Protein AF-A0A348Y7T1-F1 (afdb_monomer_lite)

pLDDT: mean 89.94, std 6.12, range [54.84, 96.69]

Sequence (101 aa):
RRFNFIPYVKVHQISALHGTGVGNLYPSILRAYQSSMFEVSTNRLTQILQDAVTANPPPTVAGRRIKLRYAHIGGHNPPVIVIHGNQTGSLPKSYQRYLEN

Structure (mmCIF, N/CA/C/O backbone):
data_AF-A0A348Y7T1-F1
#
_entry.id   AF-A0A348Y7T1-F1
#
loop_
_atom_site.group_PDB
_a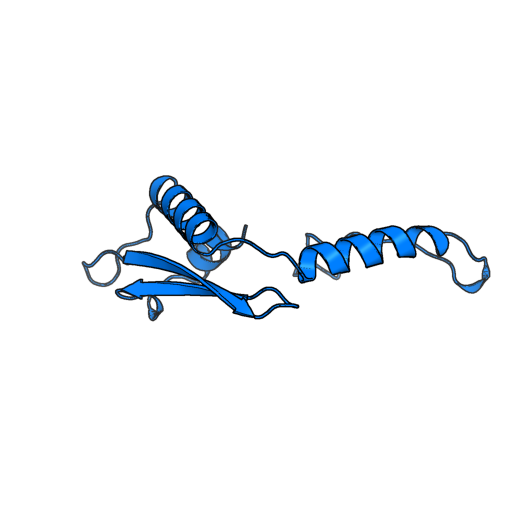tom_site.id
_atom_site.type_symbol
_atom_site.label_atom_id
_atom_site.label_alt_id
_atom_site.label_comp_id
_atom_site.label_asym_id
_atom_site.label_entity_id
_atom_site.label_seq_id
_atom_site.pdbx_PDB_ins_code
_atom_site.Cartn_x
_atom_site.Cartn_y
_atom_site.Cartn_z
_atom_site.occupancy
_atom_site.B_iso_or_equiv
_atom_site.auth_seq_id
_atom_site.auth_comp_id
_atom_site.auth_asym_id
_atom_site.auth_atom_id
_atom_site.pdbx_PDB_model_num
ATOM 1 N N . ARG A 1 1 ? -8.736 9.144 -23.342 1.00 54.84 1 ARG A N 1
ATOM 2 C CA . ARG A 1 1 ? -7.607 8.576 -22.555 1.00 54.84 1 ARG A CA 1
ATOM 3 C C . ARG A 1 1 ? -8.000 7.159 -22.131 1.00 54.84 1 ARG A C 1
ATOM 5 O O . ARG A 1 1 ? -9.015 7.031 -21.469 1.00 54.84 1 ARG A O 1
ATOM 12 N N . ARG A 1 2 ? -7.305 6.105 -22.593 1.00 65.31 2 ARG A N 1
ATOM 13 C CA . ARG A 1 2 ? -7.770 4.694 -22.521 1.00 65.31 2 ARG A CA 1
ATOM 14 C C . ARG A 1 2 ? -7.454 3.938 -21.206 1.00 65.31 2 ARG A C 1
ATOM 16 O O . ARG A 1 2 ? -7.921 2.818 -21.065 1.00 65.31 2 ARG A O 1
ATOM 23 N N . PHE A 1 3 ? -6.740 4.528 -20.235 1.00 76.38 3 PHE A N 1
ATOM 24 C CA . PHE A 1 3 ? -6.230 3.809 -19.044 1.00 76.38 3 PHE A CA 1
ATOM 25 C C . PHE A 1 3 ? -6.456 4.540 -17.705 1.00 76.38 3 PHE A C 1
ATOM 27 O O . PHE A 1 3 ? -5.553 4.647 -16.883 1.00 76.38 3 PHE A O 1
ATOM 34 N N . ASN A 1 4 ? -7.661 5.060 -17.460 1.00 79.06 4 ASN A N 1
ATOM 35 C CA . ASN A 1 4 ? -7.944 5.821 -16.230 1.00 79.06 4 ASN A CA 1
ATOM 36 C C . ASN A 1 4 ? -7.925 4.975 -14.936 1.00 79.06 4 ASN A C 1
ATOM 38 O O . ASN A 1 4 ? -7.878 5.544 -13.853 1.00 79.06 4 ASN A O 1
ATOM 42 N N . PHE A 1 5 ? -7.976 3.642 -15.029 1.00 82.38 5 PHE A N 1
ATOM 43 C CA . PHE A 1 5 ? -8.022 2.735 -13.873 1.00 82.38 5 PHE A CA 1
ATOM 44 C C . PHE A 1 5 ? -6.637 2.361 -13.312 1.00 82.38 5 PHE A C 1
ATOM 46 O O . PHE A 1 5 ? -6.566 1.771 -12.242 1.00 82.38 5 PHE A O 1
ATOM 53 N N . ILE A 1 6 ? -5.550 2.709 -14.010 1.00 84.31 6 ILE A N 1
ATOM 54 C CA . ILE A 1 6 ? -4.157 2.424 -13.616 1.00 84.31 6 ILE A CA 1
ATOM 55 C C . ILE A 1 6 ? -3.271 3.677 -13.772 1.00 84.31 6 ILE A C 1
ATOM 57 O O . ILE A 1 6 ? -2.308 3.675 -14.542 1.00 84.31 6 ILE A O 1
ATOM 61 N N . PRO A 1 7 ? -3.584 4.783 -13.069 1.00 82.31 7 PRO A N 1
ATOM 62 C CA . PRO A 1 7 ? -2.873 6.055 -13.233 1.00 82.31 7 PRO A CA 1
ATOM 63 C C . PRO A 1 7 ? -1.398 5.999 -12.801 1.00 82.31 7 PRO A C 1
ATOM 65 O O . PRO A 1 7 ? -0.610 6.842 -13.216 1.00 82.31 7 PRO A O 1
ATOM 68 N N . TYR A 1 8 ? -1.018 5.005 -11.995 1.00 82.88 8 TYR A N 1
ATOM 69 C CA . TYR A 1 8 ? 0.336 4.814 -11.470 1.00 82.88 8 TYR A CA 1
ATOM 70 C C . TYR A 1 8 ? 1.295 4.103 -12.445 1.00 82.88 8 TYR A C 1
ATOM 72 O O . TYR A 1 8 ? 2.487 3.986 -12.160 1.00 82.88 8 TYR A O 1
ATOM 80 N N . VAL A 1 9 ? 0.814 3.603 -13.591 1.00 86.38 9 VAL A N 1
ATOM 81 C CA . VAL A 1 9 ? 1.641 2.828 -14.531 1.00 86.38 9 VAL A CA 1
ATOM 82 C C . VAL A 1 9 ? 2.439 3.743 -15.458 1.00 86.38 9 VAL A C 1
ATOM 84 O O . VAL A 1 9 ? 1.906 4.649 -16.100 1.00 86.38 9 VAL A O 1
ATOM 87 N N . LYS A 1 10 ? 3.740 3.461 -15.592 1.00 86.81 10 LYS A N 1
ATOM 88 C CA . LYS A 1 10 ? 4.626 4.168 -16.521 1.00 86.81 10 LYS A CA 1
ATOM 89 C C . LYS A 1 10 ? 4.369 3.729 -17.965 1.00 86.81 10 LYS A C 1
ATOM 91 O O . LYS A 1 10 ? 4.563 2.565 -18.309 1.00 86.81 10 LYS A O 1
ATOM 96 N N . VAL A 1 11 ? 3.992 4.674 -18.825 1.00 88.50 11 VAL A N 1
ATOM 97 C CA . VAL A 1 11 ? 3.761 4.424 -20.257 1.00 88.50 11 VAL A CA 1
ATOM 98 C C . VAL A 1 11 ? 5.059 4.608 -21.042 1.00 88.50 11 VAL A C 1
ATOM 100 O O . VAL A 1 11 ? 5.710 5.646 -20.944 1.00 88.50 11 VAL A O 1
ATOM 103 N N . HIS A 1 12 ? 5.415 3.606 -21.845 1.00 89.19 12 HIS A N 1
ATOM 104 C CA . HIS A 1 12 ? 6.547 3.646 -22.768 1.00 89.19 12 HIS A CA 1
ATOM 105 C C . HIS A 1 12 ? 6.038 3.599 -24.210 1.00 89.19 12 HIS A C 1
ATOM 107 O O . HIS A 1 12 ? 5.225 2.745 -24.553 1.00 89.19 12 HIS A O 1
ATOM 113 N N . GLN A 1 13 ? 6.523 4.507 -25.056 1.00 90.62 13 GLN A N 1
ATOM 114 C CA . GLN A 1 13 ? 6.304 4.456 -26.501 1.00 90.62 13 GLN A CA 1
ATOM 115 C C . GLN A 1 13 ? 7.510 3.770 -27.140 1.00 90.62 13 GLN A C 1
ATOM 117 O O . GLN A 1 13 ? 8.646 4.187 -26.908 1.00 90.62 13 GLN A O 1
ATOM 122 N N . ILE A 1 14 ? 7.268 2.698 -27.892 1.00 92.62 14 ILE A N 1
ATOM 123 C CA . ILE A 1 14 ? 8.321 1.858 -28.469 1.00 92.62 14 ILE A CA 1
ATOM 124 C C . ILE A 1 14 ? 8.036 1.563 -29.939 1.00 92.62 14 ILE A C 1
ATOM 126 O O . ILE A 1 14 ? 6.885 1.580 -30.376 1.00 92.62 14 ILE A O 1
ATOM 130 N N . SER A 1 15 ? 9.087 1.216 -30.678 1.00 93.81 15 SER A N 1
ATOM 131 C CA . SER A 1 15 ? 8.980 0.586 -31.990 1.00 93.81 15 SER A CA 1
ATOM 132 C 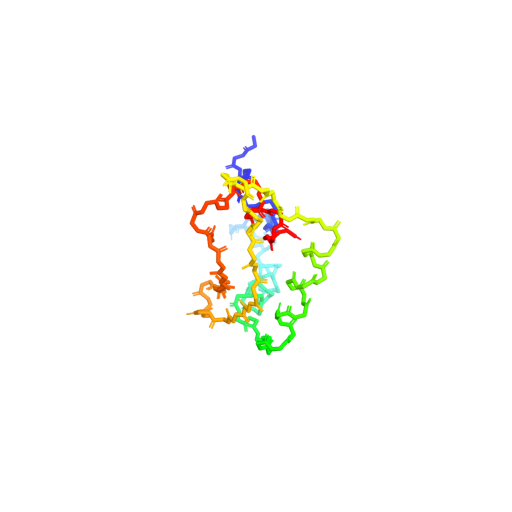C . SER A 1 15 ? 9.767 -0.716 -31.975 1.00 93.81 15 SER A C 1
ATOM 134 O O . SER A 1 15 ? 10.993 -0.696 -31.910 1.00 93.81 15 SER A O 1
ATOM 136 N N . ALA A 1 16 ? 9.065 -1.850 -32.038 1.00 91.81 16 ALA A N 1
ATOM 137 C CA . ALA A 1 16 ? 9.713 -3.160 -32.096 1.00 91.81 16 ALA A CA 1
ATOM 138 C C . ALA A 1 16 ? 10.510 -3.340 -33.399 1.00 91.81 16 ALA A C 1
ATOM 140 O O . ALA A 1 16 ? 11.601 -3.895 -33.370 1.00 91.81 16 ALA A O 1
ATOM 141 N N . LEU A 1 17 ? 10.001 -2.801 -34.516 1.00 92.56 17 LEU A N 1
ATOM 142 C CA . LEU A 1 17 ? 10.648 -2.880 -35.828 1.00 92.56 17 LEU A CA 1
ATOM 143 C C . LEU A 1 17 ? 11.983 -2.123 -35.874 1.00 92.56 17 LEU A C 1
ATOM 145 O O . LEU A 1 17 ? 12.954 -2.627 -36.424 1.00 92.56 17 LEU A O 1
ATOM 149 N N . HIS A 1 18 ? 12.034 -0.926 -35.284 1.00 88.38 18 HIS A N 1
ATOM 150 C CA . HIS A 1 18 ? 13.224 -0.066 -35.313 1.00 88.38 18 HIS A CA 1
ATOM 151 C C . HIS A 1 18 ? 14.093 -0.194 -34.049 1.00 88.38 18 HIS A C 1
ATOM 153 O O . HIS A 1 18 ? 15.073 0.529 -33.897 1.00 88.38 18 HIS A O 1
ATOM 159 N N . GLY A 1 19 ? 13.706 -1.046 -33.093 1.00 84.94 19 GLY A N 1
ATOM 160 C CA . GLY A 1 19 ? 14.379 -1.203 -31.797 1.00 84.94 19 GLY A CA 1
ATOM 161 C C . GLY A 1 19 ? 14.276 0.008 -30.855 1.00 84.94 19 GLY A C 1
ATOM 162 O O . GLY A 1 19 ? 14.802 -0.020 -29.739 1.00 84.94 19 GLY A O 1
ATOM 163 N N . THR A 1 20 ? 13.589 1.081 -31.255 1.00 89.56 20 THR A N 1
ATOM 164 C CA . THR A 1 20 ? 13.500 2.323 -30.482 1.00 89.56 20 THR A CA 1
ATOM 165 C C . THR A 1 20 ? 12.730 2.104 -29.180 1.00 89.56 20 THR A C 1
ATOM 167 O O . THR A 1 20 ? 11.586 1.649 -29.183 1.00 89.56 20 THR A O 1
ATOM 170 N N . GLY A 1 21 ? 13.348 2.455 -28.050 1.00 83.38 21 GLY A N 1
ATOM 171 C CA . GLY A 1 21 ? 12.707 2.433 -26.733 1.00 83.38 21 GLY A CA 1
ATOM 172 C C . GLY A 1 21 ? 12.575 1.0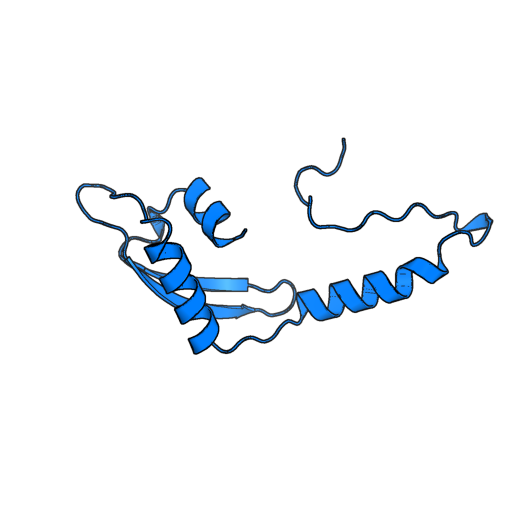51 -26.080 1.00 83.38 21 GLY A C 1
ATOM 173 O O . GLY A 1 21 ? 12.145 0.988 -24.930 1.00 83.38 21 GLY A O 1
ATOM 174 N N . VAL A 1 22 ? 12.987 -0.036 -26.746 1.00 87.75 22 VAL A N 1
ATOM 175 C CA . VAL A 1 22 ? 12.884 -1.410 -26.213 1.00 87.75 22 VAL A CA 1
ATOM 176 C C . VAL A 1 22 ? 13.798 -1.616 -24.999 1.00 87.75 22 VAL A C 1
ATOM 178 O O . VAL A 1 22 ? 13.366 -2.164 -23.989 1.00 87.75 22 VAL A O 1
ATOM 181 N N . GLY A 1 23 ? 15.027 -1.088 -25.030 1.00 87.06 23 GLY A N 1
ATOM 182 C CA . GLY A 1 23 ? 15.956 -1.173 -23.892 1.00 87.06 23 GLY A CA 1
ATOM 183 C C . GLY A 1 23 ? 15.428 -0.504 -22.614 1.00 87.06 23 GLY A C 1
ATOM 184 O O . GLY A 1 23 ? 15.687 -0.972 -21.507 1.00 87.06 23 GLY A O 1
ATOM 185 N N . ASN A 1 24 ? 14.595 0.533 -22.755 1.00 87.12 24 ASN A N 1
ATOM 186 C CA . ASN A 1 24 ? 14.006 1.259 -21.626 1.00 87.12 24 ASN A CA 1
ATOM 187 C C . ASN A 1 24 ? 12.920 0.458 -20.890 1.00 87.12 24 ASN A C 1
ATOM 189 O O . ASN A 1 24 ? 12.467 0.890 -19.826 1.00 87.12 24 ASN A O 1
ATOM 193 N N . LEU A 1 25 ? 12.490 -0.683 -21.439 1.00 90.00 25 LEU A N 1
ATOM 194 C CA . LEU A 1 25 ? 11.500 -1.553 -20.812 1.00 90.00 25 LEU A CA 1
ATOM 195 C C . LEU A 1 25 ? 12.091 -2.323 -19.631 1.00 90.00 25 LEU A C 1
ATOM 197 O O . LEU A 1 25 ? 11.442 -2.403 -18.593 1.00 90.00 25 LEU A O 1
ATOM 201 N N . TYR A 1 26 ? 13.322 -2.833 -19.745 1.00 91.31 26 TYR A N 1
ATOM 202 C CA . TYR A 1 26 ? 13.929 -3.690 -18.718 1.00 91.31 26 TYR A CA 1
ATOM 203 C C . TYR A 1 26 ? 13.964 -3.045 -17.323 1.00 91.31 26 TYR A C 1
ATOM 205 O O . TYR A 1 26 ? 13.478 -3.671 -16.377 1.00 91.31 26 TYR A O 1
ATOM 213 N N . PRO A 1 27 ? 14.417 -1.785 -17.152 1.00 92.44 27 PRO A N 1
ATOM 214 C CA . PRO A 1 27 ? 14.381 -1.138 -15.841 1.00 92.44 27 PRO A CA 1
ATOM 215 C C . PRO A 1 27 ? 12.957 -0.948 -15.305 1.00 92.44 27 PRO A C 1
ATOM 217 O O . PRO A 1 27 ? 12.733 -0.987 -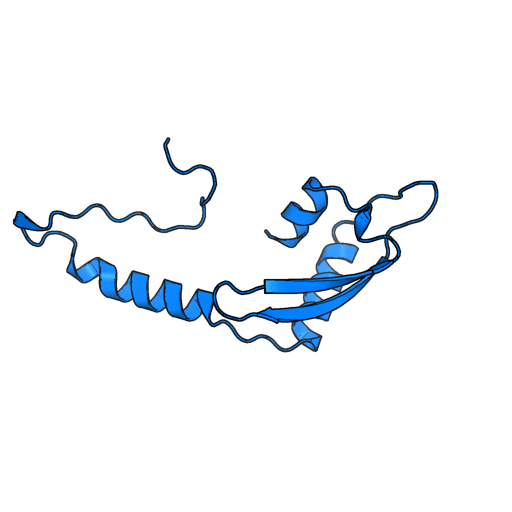14.097 1.00 92.44 27 PRO A O 1
ATOM 220 N N . SER A 1 28 ? 11.980 -0.714 -16.183 1.00 91.88 28 SER A N 1
ATOM 221 C CA . SER A 1 28 ? 10.580 -0.561 -15.780 1.00 91.88 28 SER A CA 1
ATOM 222 C C . SER A 1 28 ? 9.940 -1.888 -15.382 1.00 91.88 28 SER A C 1
ATOM 224 O O . SER A 1 28 ? 9.189 -1.905 -14.412 1.00 91.88 28 SER A O 1
ATOM 226 N N . ILE A 1 29 ? 10.285 -2.987 -16.058 1.00 91.50 29 ILE A N 1
ATOM 227 C CA . ILE A 1 29 ? 9.859 -4.345 -15.695 1.00 91.50 29 ILE A CA 1
ATOM 228 C C . ILE A 1 29 ? 10.419 -4.720 -14.322 1.00 91.50 29 ILE A C 1
ATOM 230 O O . ILE A 1 29 ? 9.661 -5.130 -13.448 1.00 91.50 29 ILE A O 1
ATOM 234 N N . LEU A 1 30 ? 11.723 -4.516 -14.100 1.00 92.56 30 LEU A N 1
ATOM 235 C CA . LEU A 1 30 ? 12.360 -4.814 -12.814 1.00 92.56 30 LEU A CA 1
ATOM 236 C C . LEU A 1 30 ? 11.749 -3.995 -11.674 1.00 92.56 30 LEU A C 1
ATOM 238 O O . LEU A 1 30 ? 11.452 -4.546 -10.618 1.00 92.56 30 LEU A O 1
ATOM 242 N N . ARG A 1 31 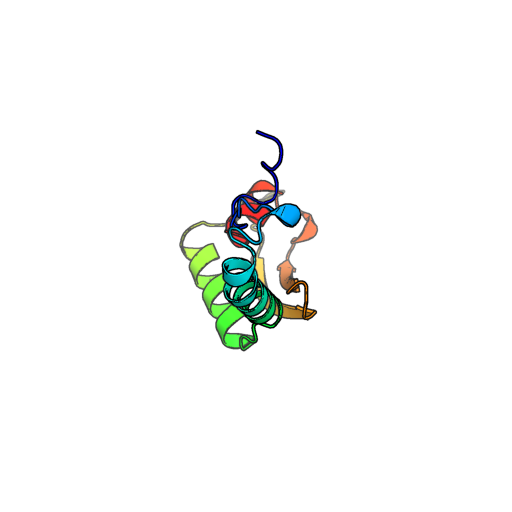? 11.490 -2.700 -11.902 1.00 91.00 31 ARG A N 1
ATOM 243 C CA . ARG A 1 31 ? 10.803 -1.851 -10.921 1.00 91.00 31 ARG A CA 1
ATOM 244 C C . ARG A 1 31 ? 9.395 -2.365 -10.622 1.00 91.00 31 ARG A C 1
ATOM 246 O O . ARG A 1 31 ? 9.033 -2.466 -9.459 1.00 91.00 31 ARG A O 1
ATOM 253 N N . ALA A 1 32 ? 8.612 -2.701 -11.650 1.00 90.12 32 ALA A N 1
ATOM 254 C CA . ALA A 1 32 ? 7.261 -3.229 -11.466 1.00 90.12 32 ALA A CA 1
ATOM 255 C C . ALA A 1 32 ? 7.271 -4.546 -10.673 1.00 90.12 32 ALA A C 1
ATOM 257 O O . ALA A 1 32 ? 6.467 -4.714 -9.759 1.00 90.12 32 ALA A O 1
ATOM 258 N N . TYR A 1 33 ? 8.225 -5.434 -10.964 1.00 91.00 33 TYR A N 1
ATOM 259 C CA . TYR A 1 33 ? 8.418 -6.677 -10.223 1.00 91.00 33 TYR A CA 1
ATOM 260 C C . TYR A 1 33 ? 8.754 -6.417 -8.750 1.00 91.00 33 TYR A C 1
ATOM 262 O O . TYR A 1 33 ? 8.079 -6.941 -7.867 1.00 91.00 33 TYR A O 1
ATOM 270 N N . GLN A 1 34 ? 9.729 -5.546 -8.476 1.00 89.88 34 GLN A N 1
ATOM 271 C CA . GLN A 1 34 ? 10.103 -5.166 -7.110 1.00 89.88 34 GLN A CA 1
ATOM 272 C C . GLN A 1 34 ? 8.926 -4.553 -6.343 1.00 89.88 34 GLN A C 1
ATOM 274 O O . GLN A 1 34 ? 8.703 -4.899 -5.188 1.00 89.88 34 GLN A O 1
ATOM 279 N N . SER A 1 35 ? 8.132 -3.694 -6.989 1.00 88.38 35 SER A N 1
ATOM 280 C CA . SER A 1 35 ? 6.919 -3.135 -6.385 1.00 88.38 35 SER A CA 1
ATOM 281 C C . SER A 1 35 ? 5.841 -4.193 -6.133 1.00 88.38 35 SER A C 1
ATOM 283 O O . SER A 1 35 ? 5.119 -4.090 -5.150 1.00 88.38 35 SER A O 1
ATOM 285 N N . SER A 1 36 ? 5.723 -5.215 -6.985 1.00 87.31 36 SER A N 1
ATOM 286 C CA . SER A 1 36 ? 4.744 -6.300 -6.804 1.00 87.31 36 SER A CA 1
ATOM 287 C C . SER A 1 36 ? 5.118 -7.283 -5.688 1.00 87.31 36 SER A C 1
ATOM 289 O O . SER A 1 36 ? 4.239 -7.892 -5.078 1.00 87.31 36 SER A O 1
ATOM 291 N N . MET A 1 37 ? 6.419 -7.404 -5.416 1.00 87.12 37 MET A N 1
ATOM 292 C CA . MET A 1 37 ? 7.014 -8.303 -4.426 1.00 87.12 37 MET A CA 1
ATOM 293 C C . MET A 1 37 ? 7.409 -7.567 -3.142 1.00 87.12 37 MET A C 1
ATOM 295 O O . MET A 1 37 ? 8.299 -8.019 -2.427 1.00 87.12 37 MET A O 1
ATOM 299 N N . PHE A 1 38 ? 6.802 -6.412 -2.852 1.00 81.56 38 PHE A N 1
ATOM 300 C CA . PHE A 1 38 ? 7.187 -5.660 -1.666 1.00 81.56 38 PHE A CA 1
ATOM 301 C C . PHE A 1 38 ? 6.885 -6.466 -0.390 1.00 81.56 38 PHE A C 1
ATOM 303 O O . PHE A 1 38 ? 5.816 -7.063 -0.242 1.00 81.56 38 PHE A O 1
ATOM 310 N N . GLU A 1 39 ? 7.826 -6.445 0.551 1.00 83.06 39 GLU A N 1
ATOM 311 C CA . GLU A 1 39 ? 7.670 -7.022 1.883 1.00 83.06 39 GLU A CA 1
ATOM 312 C C . GLU A 1 39 ? 7.674 -5.901 2.917 1.00 83.06 39 GLU A C 1
ATOM 314 O O . GLU A 1 39 ? 8.579 -5.068 2.964 1.00 83.06 39 GLU A O 1
ATOM 319 N N . VAL A 1 40 ? 6.642 -5.864 3.754 1.00 88.81 40 VAL A N 1
ATOM 320 C CA . VAL A 1 40 ? 6.538 -4.926 4.872 1.00 88.81 40 VAL A CA 1
ATOM 321 C C . VAL A 1 40 ? 6.045 -5.701 6.080 1.00 88.81 40 VAL A C 1
ATOM 323 O O . VAL A 1 40 ? 5.127 -6.515 5.984 1.00 88.81 40 VAL A O 1
ATOM 326 N N . SER A 1 41 ? 6.651 -5.440 7.237 1.00 94.00 41 SER A N 1
ATOM 327 C CA . SER A 1 41 ? 6.220 -6.077 8.473 1.00 94.00 41 SER A CA 1
ATOM 328 C C . SER A 1 41 ? 4.790 -5.668 8.825 1.00 94.00 41 SER A C 1
ATOM 330 O O . SER A 1 41 ? 4.382 -4.512 8.701 1.00 94.00 41 SER A O 1
ATOM 332 N N . THR A 1 42 ? 4.033 -6.620 9.349 1.00 94.25 42 THR A N 1
ATOM 333 C CA . THR A 1 42 ? 2.670 -6.414 9.843 1.00 94.25 42 THR A CA 1
ATOM 334 C C . THR A 1 42 ? 2.555 -5.238 10.820 1.00 94.25 42 THR A C 1
ATOM 336 O O . THR A 1 42 ? 1.587 -4.477 10.781 1.00 94.25 42 THR A O 1
ATOM 339 N N . ASN A 1 43 ? 3.562 -5.050 11.682 1.00 96.19 43 ASN A N 1
ATOM 340 C CA . ASN A 1 43 ? 3.600 -3.926 12.615 1.00 96.19 43 ASN A CA 1
ATOM 341 C C . ASN A 1 43 ? 3.659 -2.589 11.863 1.00 96.19 43 ASN A C 1
ATOM 343 O O . ASN A 1 43 ? 2.870 -1.688 12.131 1.00 96.19 43 ASN A O 1
ATOM 347 N N . ARG A 1 44 ? 4.530 -2.490 10.852 1.00 95.44 44 ARG A N 1
ATOM 348 C CA . ARG A 1 44 ? 4.650 -1.284 10.033 1.00 95.44 44 ARG A CA 1
ATOM 349 C C . ARG A 1 44 ? 3.364 -0.986 9.260 1.00 95.44 44 ARG A C 1
ATOM 351 O O . ARG A 1 44 ? 2.948 0.167 9.232 1.00 95.44 44 ARG A O 1
ATOM 358 N N . LEU A 1 45 ? 2.703 -1.998 8.694 1.00 95.06 45 LEU A N 1
ATOM 359 C CA . LEU A 1 45 ? 1.399 -1.818 8.036 1.00 95.06 45 LEU A CA 1
ATOM 360 C C . LEU A 1 45 ? 0.325 -1.328 9.009 1.00 95.06 45 LEU A C 1
ATOM 362 O O . LEU A 1 45 ? -0.455 -0.437 8.683 1.00 95.06 45 LEU A O 1
ATOM 366 N N . THR A 1 46 ? 0.296 -1.892 10.214 1.00 96.50 46 THR A N 1
ATOM 367 C CA . THR A 1 46 ? -0.670 -1.496 11.240 1.00 96.50 46 THR A CA 1
ATOM 368 C C . THR A 1 46 ? -0.426 -0.061 11.719 1.00 96.50 46 THR A C 1
ATOM 370 O O . THR A 1 46 ? -1.391 0.670 11.921 1.00 96.50 46 THR A O 1
ATOM 373 N N . GLN A 1 47 ? 0.832 0.375 11.834 1.00 96.69 47 GLN A N 1
ATOM 374 C CA . GLN A 1 47 ? 1.177 1.772 12.132 1.00 96.69 47 GLN A CA 1
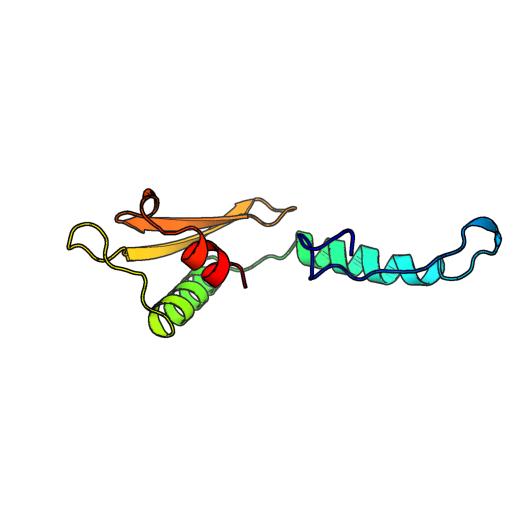ATOM 375 C C . GLN A 1 47 ? 0.690 2.724 11.035 1.00 96.69 47 GLN A C 1
ATOM 377 O O . GLN A 1 47 ? -0.041 3.662 11.329 1.00 96.69 47 GLN A O 1
ATOM 382 N N . ILE A 1 48 ? 0.996 2.431 9.766 1.00 95.62 48 ILE A N 1
ATOM 383 C CA . ILE A 1 48 ? 0.546 3.247 8.623 1.00 95.62 48 ILE A CA 1
ATOM 384 C C . ILE A 1 48 ? -0.986 3.362 8.603 1.00 95.62 48 ILE A C 1
ATOM 386 O O . ILE A 1 48 ? -1.535 4.442 8.392 1.00 95.62 48 ILE A O 1
ATOM 390 N N . LEU A 1 49 ? -1.690 2.259 8.875 1.00 96.19 49 LEU A N 1
ATOM 391 C CA . LEU A 1 49 ? -3.147 2.257 8.993 1.00 96.19 49 LEU A CA 1
ATOM 392 C C . LEU A 1 49 ? -3.639 3.181 10.118 1.00 96.19 49 LEU A C 1
ATOM 394 O O . LEU A 1 49 ? -4.621 3.900 9.933 1.00 96.19 49 LEU A O 1
ATOM 398 N N . GLN A 1 50 ? -2.999 3.146 11.287 1.00 96.12 50 GLN A N 1
ATOM 399 C CA . GLN A 1 50 ? -3.369 3.996 12.420 1.00 96.12 50 GLN A CA 1
ATOM 400 C C . GLN A 1 50 ? -3.132 5.477 12.118 1.00 96.12 50 GLN A C 1
ATOM 402 O O . GLN A 1 50 ? -3.997 6.301 12.428 1.00 96.12 50 GLN A O 1
ATOM 407 N N . ASP A 1 51 ? -2.020 5.804 11.462 1.00 96.62 51 ASP A N 1
ATOM 408 C CA . ASP A 1 51 ? -1.698 7.167 11.038 1.00 96.62 51 ASP A CA 1
ATOM 409 C C . ASP A 1 51 ? -2.755 7.693 10.053 1.00 96.62 51 ASP A C 1
ATOM 411 O O . ASP A 1 51 ? -3.310 8.776 10.255 1.00 96.62 51 ASP A O 1
ATOM 415 N N . ALA A 1 52 ? -3.130 6.889 9.051 1.00 95.94 52 ALA A N 1
ATOM 416 C CA . ALA A 1 52 ? -4.171 7.238 8.082 1.00 95.94 52 ALA A CA 1
ATOM 417 C C . ALA A 1 52 ? -5.546 7.443 8.745 1.00 95.94 52 ALA A C 1
ATOM 419 O O . ALA A 1 52 ? -6.239 8.422 8.480 1.00 95.94 52 ALA A O 1
ATOM 420 N N . VAL A 1 53 ? -5.939 6.553 9.661 1.00 95.44 53 VAL A N 1
ATOM 421 C CA . VAL A 1 53 ? -7.203 6.661 10.415 1.00 95.44 53 VAL A CA 1
ATOM 422 C C . VAL A 1 53 ? -7.225 7.885 11.337 1.00 95.44 53 VAL A C 1
ATOM 424 O O . VAL A 1 53 ? -8.294 8.449 11.590 1.00 95.44 53 VAL A O 1
ATOM 427 N N . THR A 1 54 ? -6.065 8.288 11.855 1.00 95.50 54 THR A N 1
ATOM 428 C CA . THR A 1 54 ? -5.922 9.478 12.703 1.00 95.50 54 THR A CA 1
ATOM 429 C C . THR A 1 54 ? -6.030 10.752 11.873 1.00 95.50 54 THR A C 1
ATOM 431 O O . THR A 1 54 ? -6.751 11.669 12.264 1.00 95.50 54 THR A O 1
ATOM 434 N N . ALA A 1 55 ? -5.372 10.791 10.711 1.00 96.25 55 ALA A N 1
ATOM 435 C CA . ALA A 1 55 ? -5.433 11.917 9.784 1.00 96.25 55 ALA A CA 1
ATOM 436 C C . ALA A 1 55 ? -6.833 12.099 9.177 1.00 96.25 55 ALA A C 1
ATOM 438 O O . ALA A 1 55 ? -7.316 13.223 9.055 1.00 96.25 55 ALA A O 1
ATOM 439 N N . ASN A 1 56 ? -7.498 10.999 8.821 1.00 94.62 56 ASN A N 1
ATOM 440 C CA . ASN A 1 56 ? -8.843 11.009 8.263 1.00 94.62 56 ASN A CA 1
ATOM 441 C C . ASN A 1 56 ? -9.723 9.945 8.942 1.00 94.62 56 ASN A C 1
ATOM 443 O O . ASN A 1 56 ? -9.731 8.789 8.530 1.00 94.62 56 ASN A O 1
ATOM 447 N N . PRO A 1 57 ? -10.485 10.319 9.978 1.00 92.38 57 PRO A N 1
ATOM 448 C CA . PRO A 1 57 ? -11.467 9.468 10.639 1.00 92.38 57 PRO A CA 1
ATOM 449 C C . PRO A 1 57 ? -12.409 8.683 9.703 1.00 92.38 57 PRO A C 1
ATOM 451 O O . PRO A 1 57 ? -13.066 9.288 8.856 1.00 92.38 57 PRO A O 1
ATOM 454 N N . PRO A 1 58 ? -12.618 7.366 9.920 1.00 92.06 58 PRO A N 1
ATOM 455 C CA . PRO A 1 58 ? -13.645 6.632 9.194 1.00 92.06 58 PRO A CA 1
ATOM 456 C C . PRO A 1 58 ? -15.046 7.105 9.601 1.00 92.06 58 PRO A C 1
ATOM 458 O O . PRO A 1 58 ? -15.263 7.447 10.775 1.00 92.06 58 PRO A O 1
ATOM 461 N N . PRO A 1 59 ? -16.007 7.085 8.660 1.00 90.25 59 PRO A N 1
ATOM 462 C CA . PRO A 1 59 ? -17.370 7.518 8.917 1.00 90.25 59 PRO A CA 1
ATOM 463 C C . PRO A 1 59 ? -18.079 6.597 9.914 1.00 90.25 59 PRO A C 1
ATOM 465 O O . PRO A 1 59 ? -17.761 5.415 10.075 1.00 90.25 59 PRO A O 1
ATOM 468 N N . THR A 1 60 ? -19.079 7.160 10.580 1.00 90.06 60 THR A N 1
ATOM 469 C CA . THR A 1 60 ? -19.978 6.429 11.475 1.00 90.06 60 THR A CA 1
ATOM 470 C C . THR A 1 60 ? -21.100 5.801 10.654 1.00 90.06 60 THR A C 1
ATOM 472 O O . THR A 1 60 ? -21.720 6.479 9.839 1.00 90.06 60 THR A O 1
ATOM 475 N N . VAL A 1 61 ? -21.399 4.523 10.892 1.00 87.19 61 VAL A N 1
ATOM 476 C CA . VAL A 1 61 ? -22.516 3.815 10.254 1.00 87.19 61 VAL A CA 1
ATOM 477 C C . VAL A 1 61 ? -23.464 3.318 11.340 1.00 87.19 61 VAL A C 1
ATOM 479 O O . VAL A 1 61 ? -23.035 2.715 12.321 1.00 87.19 61 VAL A O 1
ATOM 482 N N . ALA A 1 62 ? -24.762 3.606 11.192 1.00 83.81 62 ALA A N 1
ATOM 483 C CA . ALA A 1 62 ? -25.801 3.212 12.152 1.00 83.81 62 ALA A CA 1
ATOM 484 C C . ALA A 1 62 ? -25.460 3.578 13.619 1.00 83.81 62 ALA A C 1
ATOM 486 O O . ALA A 1 62 ? -25.602 2.769 14.535 1.00 83.81 62 ALA A O 1
ATOM 487 N N . GLY A 1 63 ? -24.939 4.792 13.835 1.00 84.38 63 GLY A N 1
ATOM 488 C CA . GLY A 1 63 ? -24.588 5.308 15.165 1.00 84.38 63 GLY A CA 1
ATOM 489 C C . GLY A 1 63 ? -23.314 4.720 15.790 1.00 84.38 63 GLY A C 1
ATOM 490 O O . GLY A 1 63 ? -22.967 5.088 16.910 1.00 84.38 63 GLY A O 1
ATOM 491 N N . ARG A 1 64 ? -22.585 3.833 15.096 1.00 86.75 64 ARG A N 1
ATOM 492 C CA . ARG A 1 64 ? -21.318 3.252 15.569 1.00 86.75 64 ARG A CA 1
ATOM 493 C C . ARG A 1 64 ? -20.175 3.576 14.612 1.00 86.75 64 ARG A C 1
ATOM 495 O O . ARG A 1 64 ? -20.324 3.534 13.395 1.00 86.75 64 ARG A O 1
ATOM 502 N N . ARG A 1 65 ? -19.013 3.920 15.168 1.00 87.75 65 ARG A N 1
ATOM 503 C CA . ARG A 1 65 ? -17.814 4.209 14.373 1.00 87.75 65 ARG A CA 1
ATOM 504 C C . ARG A 1 65 ? -17.136 2.908 13.953 1.00 87.75 65 ARG A C 1
ATOM 506 O O . ARG A 1 65 ? -16.927 2.026 14.792 1.00 87.75 65 ARG A O 1
ATOM 513 N N . ILE A 1 66 ? -16.764 2.813 12.680 1.00 92.94 66 ILE A N 1
ATOM 514 C CA . ILE A 1 66 ? -15.974 1.696 12.153 1.00 92.94 66 ILE A CA 1
ATOM 515 C C . ILE A 1 66 ? -14.596 1.723 12.825 1.00 92.94 66 ILE A C 1
ATOM 517 O O . ILE A 1 66 ? -13.970 2.778 12.928 1.00 92.94 66 ILE A O 1
ATOM 521 N N . LYS A 1 67 ? -14.123 0.571 13.314 1.00 93.00 67 LYS A N 1
ATOM 522 C CA . LYS A 1 67 ? -12.818 0.465 13.992 1.00 93.00 67 LYS A CA 1
ATOM 523 C C . LYS A 1 67 ? -11.902 -0.448 13.197 1.00 93.00 67 LYS A C 1
ATOM 525 O O . LYS A 1 67 ? -12.095 -1.657 13.244 1.00 93.00 67 LYS A O 1
ATOM 530 N N . LEU A 1 68 ? -10.903 0.114 12.527 1.00 94.94 68 LEU A N 1
ATOM 531 C CA . LEU A 1 68 ? -9.830 -0.634 11.868 1.00 94.94 68 LEU A CA 1
ATOM 532 C C . LEU A 1 68 ? -8.704 -0.846 12.888 1.00 94.94 68 LEU A C 1
ATOM 534 O O . LEU A 1 68 ? -8.321 0.102 13.567 1.00 94.94 68 LEU A O 1
ATOM 538 N N . ARG A 1 69 ? -8.241 -2.085 13.072 1.00 93.62 69 ARG A N 1
ATOM 539 C CA . ARG A 1 69 ? -7.340 -2.445 14.185 1.00 93.62 69 ARG A CA 1
ATOM 540 C C . ARG A 1 69 ? -5.984 -2.960 13.739 1.00 93.62 69 ARG A C 1
ATOM 542 O O . ARG A 1 69 ? -4.998 -2.726 14.426 1.00 93.62 69 ARG A O 1
ATOM 549 N N . TYR A 1 70 ? -5.961 -3.710 12.648 1.00 95.12 70 TYR A N 1
ATOM 550 C CA . TYR A 1 70 ? -4.817 -4.527 12.280 1.00 95.12 70 TYR A CA 1
ATOM 551 C C . TYR A 1 70 ? -4.765 -4.697 10.768 1.00 95.12 70 TYR A C 1
ATOM 553 O O . TYR A 1 70 ? -5.809 -4.895 10.145 1.00 95.12 70 TYR A O 1
ATOM 561 N N . ALA A 1 71 ? -3.566 -4.639 10.198 1.00 96.44 71 ALA A N 1
ATOM 562 C CA . ALA A 1 71 ? -3.327 -4.880 8.782 1.00 96.44 71 ALA A CA 1
ATOM 563 C C . ALA A 1 71 ? -2.158 -5.848 8.599 1.00 96.44 71 ALA A C 1
ATOM 565 O O . ALA A 1 71 ? -1.140 -5.731 9.281 1.00 96.44 71 ALA A O 1
ATOM 566 N N . HIS A 1 72 ? -2.299 -6.778 7.658 1.00 94.75 72 HIS A N 1
ATOM 567 C CA . HIS A 1 72 ? -1.241 -7.712 7.281 1.00 94.75 72 HIS A CA 1
ATOM 568 C C . HIS A 1 72 ? -1.268 -7.999 5.778 1.00 94.75 72 HIS A C 1
ATOM 570 O O . HIS A 1 72 ? -2.247 -7.688 5.094 1.00 94.75 72 HIS A O 1
ATOM 576 N N . ILE A 1 73 ? -0.187 -8.588 5.269 1.00 93.06 73 ILE A N 1
ATOM 577 C CA . ILE A 1 73 ? -0.103 -9.033 3.877 1.00 93.06 73 ILE A CA 1
ATOM 578 C C . ILE A 1 73 ? -0.858 -10.360 3.744 1.00 93.06 73 ILE A C 1
ATOM 580 O O . ILE A 1 73 ? -0.535 -11.324 4.433 1.00 93.06 73 ILE A O 1
ATOM 584 N N . GLY A 1 74 ? -1.863 -10.398 2.869 1.00 90.62 74 GLY A N 1
ATOM 585 C CA . GLY A 1 74 ? -2.633 -11.602 2.534 1.00 90.62 74 GLY A CA 1
ATOM 586 C C . GLY A 1 74 ? -2.150 -12.319 1.270 1.00 90.62 74 GLY A C 1
ATOM 587 O O . GLY A 1 74 ? -2.563 -13.446 1.015 1.00 90.62 74 GLY A O 1
ATOM 588 N N . GLY A 1 75 ? -1.289 -11.686 0.473 1.00 88.75 75 GLY A N 1
ATOM 589 C CA . GLY A 1 75 ? -0.732 -12.267 -0.745 1.00 88.75 75 GLY A CA 1
ATOM 590 C C . GLY A 1 75 ? 0.347 -11.383 -1.359 1.00 88.75 75 GLY A C 1
ATOM 591 O O . GLY A 1 75 ? 0.338 -10.164 -1.174 1.00 88.75 75 GLY A O 1
ATOM 592 N N . HIS A 1 76 ? 1.265 -12.014 -2.088 1.00 83.88 76 HIS A N 1
ATOM 593 C CA . HIS A 1 76 ? 2.355 -11.359 -2.805 1.00 83.88 76 HIS A CA 1
ATOM 594 C C . HIS A 1 76 ? 2.117 -11.523 -4.312 1.00 83.88 76 HIS A C 1
ATOM 596 O O . HIS A 1 76 ? 1.843 -12.630 -4.768 1.00 83.88 76 HIS A O 1
ATOM 602 N N . ASN A 1 77 ? 2.228 -10.425 -5.068 1.00 83.44 77 ASN A N 1
ATOM 603 C CA . ASN A 1 77 ? 2.028 -10.352 -6.520 1.00 83.44 77 ASN A CA 1
ATOM 604 C C . ASN A 1 77 ? 0.642 -10.824 -7.057 1.00 83.44 77 ASN A C 1
ATOM 606 O O . ASN A 1 77 ? 0.503 -11.967 -7.499 1.00 83.44 77 ASN A O 1
ATOM 610 N N . PRO A 1 78 ? -0.374 -9.935 -7.113 1.00 84.88 78 PRO A N 1
ATOM 611 C CA . PRO A 1 78 ? -0.342 -8.543 -6.666 1.00 84.88 78 PRO A CA 1
ATOM 612 C C . PRO A 1 78 ? -0.312 -8.461 -5.132 1.00 84.88 78 PRO A C 1
ATOM 614 O O . PRO A 1 78 ? -0.860 -9.339 -4.466 1.00 84.88 78 PRO A O 1
ATOM 617 N N . PRO A 1 79 ? 0.324 -7.436 -4.546 1.00 87.62 79 PRO A N 1
ATOM 618 C CA . PRO A 1 79 ? 0.338 -7.282 -3.101 1.00 87.62 79 PRO A CA 1
ATOM 619 C C . PRO A 1 79 ? -1.083 -7.033 -2.586 1.00 87.62 79 PRO A C 1
ATOM 621 O O . PRO A 1 79 ? -1.746 -6.077 -2.989 1.00 87.62 79 PRO A O 1
ATOM 624 N N . VAL A 1 80 ? -1.548 -7.899 -1.688 1.00 92.00 80 VAL A N 1
ATOM 625 C CA . VAL A 1 80 ? -2.872 -7.791 -1.063 1.00 92.00 80 VAL A CA 1
ATOM 626 C C . VAL A 1 80 ? -2.692 -7.449 0.407 1.00 92.00 80 VAL A C 1
ATOM 628 O O . VAL A 1 80 ? -2.070 -8.205 1.149 1.00 92.00 80 VAL A O 1
ATOM 631 N N . ILE A 1 81 ? -3.273 -6.330 0.843 1.00 93.69 81 ILE A N 1
ATOM 632 C CA . ILE A 1 81 ? -3.309 -5.936 2.255 1.00 93.69 81 ILE A CA 1
ATOM 633 C C . ILE A 1 81 ? -4.700 -6.239 2.806 1.00 93.69 81 ILE A C 1
ATOM 635 O O . ILE A 1 81 ? -5.706 -5.734 2.305 1.00 93.69 81 ILE A O 1
ATOM 639 N N . VAL A 1 82 ? -4.758 -7.048 3.860 1.00 94.75 82 VAL A N 1
ATOM 640 C CA . VAL A 1 82 ? -6.004 -7.405 4.541 1.00 94.75 82 VAL A CA 1
ATOM 641 C C . VAL A 1 82 ? -6.098 -6.628 5.847 1.00 94.75 82 VAL A C 1
ATOM 643 O O . VAL A 1 82 ? -5.231 -6.737 6.717 1.00 94.75 82 VAL A O 1
ATOM 646 N N . ILE A 1 83 ? -7.174 -5.851 5.984 1.00 95.81 83 ILE A N 1
ATOM 647 C CA . ILE A 1 83 ? -7.446 -5.020 7.158 1.00 95.81 83 ILE A CA 1
ATOM 648 C C . ILE A 1 83 ? -8.564 -5.652 7.987 1.00 95.81 83 ILE A C 1
ATOM 650 O O . ILE A 1 83 ? -9.670 -5.888 7.501 1.00 95.81 83 ILE A O 1
ATOM 654 N N . HIS A 1 84 ? -8.290 -5.861 9.270 1.00 95.81 84 HIS A N 1
ATOM 655 C CA . HIS A 1 84 ? -9.233 -6.397 10.241 1.00 95.81 84 HIS A CA 1
ATOM 656 C C . HIS A 1 84 ? -9.756 -5.307 11.168 1.00 95.81 84 HIS A C 1
ATOM 658 O O . HIS A 1 84 ? -9.044 -4.375 11.561 1.00 95.81 84 HIS A O 1
ATOM 664 N N . GLY A 1 85 ? -11.017 -5.448 11.561 1.00 93.94 85 GLY A N 1
ATOM 665 C CA . GLY A 1 85 ? -11.695 -4.460 12.377 1.00 93.94 85 GLY A CA 1
ATOM 666 C C . GLY A 1 85 ? -13.155 -4.798 12.638 1.00 93.94 85 GLY A C 1
ATOM 667 O O . GLY A 1 85 ? -13.641 -5.867 12.279 1.00 93.94 85 GLY A O 1
ATOM 668 N N . ASN A 1 86 ? -13.867 -3.845 13.230 1.00 92.94 86 ASN A N 1
ATOM 669 C CA . ASN A 1 86 ? -15.304 -3.929 13.454 1.00 92.94 86 ASN A CA 1
ATOM 670 C C . ASN A 1 86 ? -16.052 -3.160 12.370 1.00 92.94 86 ASN A C 1
ATOM 672 O O . ASN A 1 86 ? -15.689 -2.023 12.074 1.00 92.94 86 ASN A O 1
ATOM 676 N N . GLN A 1 87 ? -17.140 -3.750 11.865 1.00 89.38 87 GLN A N 1
ATOM 677 C CA . GLN A 1 87 ? -18.000 -3.167 10.824 1.00 89.38 87 GLN A CA 1
ATOM 678 C C . GLN A 1 87 ? -17.251 -2.815 9.526 1.00 89.38 87 GLN A C 1
ATOM 680 O O . GLN A 1 87 ? -17.635 -1.897 8.808 1.00 89.38 87 GLN A O 1
ATOM 685 N N . THR A 1 88 ? -16.192 -3.561 9.202 1.00 88.25 88 THR A N 1
ATOM 686 C CA . THR A 1 88 ? -15.399 -3.363 7.977 1.00 88.25 88 THR A CA 1
ATOM 687 C C . THR A 1 88 ? -16.230 -3.531 6.704 1.00 88.25 88 THR A C 1
ATOM 689 O O . THR A 1 88 ? -15.987 -2.826 5.732 1.00 88.25 88 THR A O 1
ATOM 692 N N . GLY A 1 89 ? -17.258 -4.388 6.718 1.00 88.31 89 GLY A N 1
ATOM 693 C CA . GLY A 1 89 ? -18.189 -4.553 5.593 1.00 88.31 89 GLY A CA 1
ATOM 694 C C . GLY A 1 89 ? -19.059 -3.324 5.299 1.00 88.31 89 GLY A C 1
ATOM 695 O O . GLY A 1 89 ? -19.569 -3.192 4.192 1.00 88.31 89 GLY A O 1
ATOM 696 N N . SER A 1 90 ? -19.194 -2.404 6.257 1.00 91.12 90 SER A N 1
ATOM 697 C CA . SER A 1 90 ? -19.942 -1.151 6.088 1.00 91.12 90 SER A CA 1
ATOM 698 C C . SER A 1 90 ? -19.061 0.012 5.623 1.00 91.12 90 SER A C 1
ATOM 700 O O . SER A 1 90 ? -19.528 1.149 5.556 1.00 91.12 90 SER A O 1
ATOM 702 N N . LEU A 1 91 ? -17.779 -0.241 5.342 1.00 91.69 91 LEU A N 1
ATOM 703 C CA . LEU A 1 91 ? -16.843 0.793 4.931 1.00 91.69 91 LEU A CA 1
ATOM 704 C C . LEU A 1 91 ? -17.178 1.281 3.510 1.00 91.69 91 LEU A C 1
ATOM 706 O O . LEU A 1 91 ? -17.213 0.474 2.577 1.00 91.69 91 LEU A O 1
ATOM 710 N N . PRO A 1 92 ? -17.401 2.590 3.296 1.00 92.44 92 PRO A N 1
ATOM 711 C CA . PRO A 1 92 ? -17.654 3.107 1.958 1.00 92.44 92 PRO A CA 1
ATOM 712 C C . PRO A 1 92 ? -16.464 2.874 1.021 1.00 92.44 92 PRO A C 1
ATOM 714 O O . PRO A 1 92 ? -15.307 3.050 1.409 1.00 92.44 92 PRO A O 1
ATOM 717 N N . LYS A 1 93 ? -16.746 2.586 -0.256 1.00 91.94 93 LYS A N 1
ATOM 718 C CA . LYS A 1 93 ? -15.714 2.411 -1.300 1.00 91.94 93 LYS A CA 1
ATOM 719 C C . LYS A 1 93 ? -14.784 3.622 -1.435 1.00 91.94 93 LYS A C 1
ATOM 721 O O . LYS A 1 93 ? -13.625 3.468 -1.802 1.00 91.94 93 LYS A O 1
ATOM 726 N N . SER A 1 94 ? -15.275 4.827 -1.144 1.00 92.75 94 SER A N 1
ATOM 727 C CA . SER A 1 94 ? -14.462 6.048 -1.132 1.00 92.75 94 SER A CA 1
ATOM 728 C C . SER A 1 94 ? -13.369 6.003 -0.064 1.00 92.75 94 SER A C 1
ATOM 730 O O . SER A 1 94 ? -12.234 6.365 -0.348 1.00 92.75 94 SER A O 1
ATOM 732 N N . TYR A 1 95 ? -13.686 5.508 1.134 1.00 94.12 95 TYR A N 1
ATOM 733 C CA . TYR A 1 95 ? -12.708 5.370 2.209 1.00 94.12 95 TYR A CA 1
ATOM 734 C C . TYR A 1 95 ? -11.737 4.213 1.937 1.00 94.12 95 TYR A C 1
ATOM 736 O O . TYR A 1 95 ? -10.555 4.322 2.235 1.00 94.12 95 TYR A O 1
ATOM 744 N N . GLN A 1 96 ? -12.199 3.135 1.294 1.00 92.81 96 GLN A N 1
ATOM 745 C CA . GLN A 1 96 ? -11.304 2.076 0.819 1.00 92.81 96 GLN A CA 1
ATOM 746 C C . GLN A 1 96 ? -10.251 2.621 -0.161 1.00 92.81 96 GLN A C 1
ATOM 748 O O . GLN A 1 96 ? -9.074 2.330 0.004 1.00 92.81 96 GLN A O 1
ATOM 753 N N . ARG A 1 97 ? -10.651 3.472 -1.117 1.00 91.75 97 ARG A N 1
ATOM 754 C CA . ARG A 1 97 ? -9.709 4.162 -2.019 1.00 91.75 97 ARG A CA 1
ATOM 755 C C . ARG A 1 97 ? -8.793 5.138 -1.287 1.00 91.75 97 ARG A C 1
ATOM 757 O O . ARG A 1 97 ? -7.663 5.323 -1.707 1.00 91.75 97 ARG A O 1
ATOM 764 N N . TYR A 1 98 ? -9.266 5.788 -0.226 1.00 94.12 98 TYR A N 1
ATOM 765 C CA . TYR A 1 98 ? -8.409 6.640 0.601 1.00 94.12 98 TYR A CA 1
ATOM 766 C C . TYR A 1 98 ? -7.286 5.836 1.269 1.00 94.12 98 TYR A C 1
ATOM 768 O O . TYR A 1 98 ? -6.170 6.319 1.320 1.00 94.12 98 TYR A O 1
ATOM 776 N N . LEU A 1 99 ? -7.562 4.612 1.730 1.00 93.56 99 LEU A N 1
ATOM 777 C CA . LEU A 1 99 ? -6.534 3.733 2.303 1.00 93.56 99 LEU A CA 1
ATOM 778 C C . LEU A 1 99 ? -5.601 3.108 1.250 1.00 93.56 99 LEU A C 1
ATOM 780 O O . LEU A 1 99 ? -4.545 2.599 1.611 1.00 93.56 99 LEU A O 1
ATOM 784 N N . GLU A 1 100 ? -6.013 3.080 -0.019 1.00 91.06 100 GLU A N 1
ATOM 785 C CA . GLU A 1 100 ? -5.221 2.556 -1.140 1.00 91.06 100 GLU A CA 1
ATOM 786 C C . GLU A 1 100 ? -4.196 3.574 -1.676 1.00 91.06 100 GLU A C 1
ATOM 788 O O . GLU A 1 100 ? -3.154 3.160 -2.181 1.00 91.06 100 GLU A O 1
ATOM 793 N N . ASN A 1 101 ? -4.494 4.877 -1.586 1.00 88.00 101 ASN A N 1
ATOM 794 C CA . ASN A 1 101 ? -3.658 5.970 -2.110 1.00 88.00 101 ASN A CA 1
ATOM 795 C C . ASN A 1 101 ? -2.710 6.539 -1.051 1.00 88.00 101 ASN A C 1
ATOM 797 O O . ASN A 1 101 ? -1.590 6.932 -1.445 1.00 88.00 101 ASN A O 1
#

Foldseek 3Di:
DPPPPCPPQDDFDADPVVRRRVVVVVVSVVVVLCQQQDDDDFVVLQVLVVVLCVVPPFDADPNHGWFWGTWDFPDGGNTDIDIDTPPPVVGDPVVVVSSVD

Radius of gyration: 18.51 Å; chains: 1; bounding box: 42×24×51 Å

Secondary structure (DSSP, 8-state):
---TT-TTSPP----TTT-TTTTTHHHHHHHHHHHHT----HHHHHHHHHHHHHHSPPPEETTEE-EEEEEEEEETTTTEEEEEEESGGG--HHHHHHHH-